Protein AF-A0A1I0WGS0-F1 (afdb_monomer_lite)

Organism: NCBI:txid1120918

Structure (mmCIF, N/CA/C/O backbone):
data_AF-A0A1I0WGS0-F1
#
_entry.id   AF-A0A1I0WGS0-F1
#
loop_
_atom_site.group_PDB
_atom_site.id
_atom_site.type_symbol
_atom_site.label_atom_id
_atom_site.label_alt_id
_atom_site.label_comp_id
_atom_site.label_asym_id
_atom_site.label_entity_id
_atom_site.label_seq_id
_atom_site.pdbx_PDB_ins_code
_atom_site.Cartn_x
_atom_site.Cartn_y
_atom_site.Cartn_z
_atom_site.occupancy
_atom_site.B_iso_or_equiv
_atom_site.auth_seq_id
_atom_site.auth_comp_id
_atom_site.auth_asym_id
_atom_site.auth_atom_id
_atom_site.pdbx_PDB_model_num
ATOM 1 N N . MET A 1 1 ? -16.277 5.246 -3.870 1.00 82.50 1 MET A N 1
ATOM 2 C CA . MET A 1 1 ? -14.888 4.981 -4.266 1.00 82.50 1 MET A CA 1
ATOM 3 C C . MET A 1 1 ? -14.250 6.228 -4.869 1.00 82.50 1 MET A C 1
ATOM 5 O O . MET A 1 1 ? -14.779 6.758 -5.843 1.00 82.50 1 MET A O 1
ATOM 9 N N . LYS A 1 2 ? -13.169 6.720 -4.258 1.00 90.31 2 LYS A N 1
ATOM 10 C CA . LYS A 1 2 ? -12.270 7.763 -4.784 1.00 90.31 2 LYS A CA 1
ATOM 11 C C . LYS A 1 2 ? -10.891 7.148 -5.032 1.00 90.31 2 LYS A C 1
ATOM 13 O O . LYS A 1 2 ? -10.528 6.229 -4.304 1.00 90.31 2 LYS A O 1
ATOM 18 N N . SER A 1 3 ? -10.157 7.668 -6.015 1.00 90.69 3 SER A N 1
ATOM 19 C CA . SER A 1 3 ? -8.790 7.242 -6.325 1.00 90.69 3 SER A CA 1
ATOM 20 C C . SER A 1 3 ? -7.808 8.390 -6.111 1.00 90.69 3 SER A C 1
ATOM 22 O O . SER A 1 3 ? -8.084 9.524 -6.509 1.00 90.69 3 SER A O 1
ATOM 24 N N . TYR A 1 4 ? -6.673 8.090 -5.488 1.00 90.31 4 TYR A N 1
ATOM 25 C CA . TYR A 1 4 ? -5.639 9.045 -5.104 1.00 90.31 4 TYR A CA 1
ATOM 26 C C . TYR A 1 4 ? -4.298 8.606 -5.691 1.00 90.31 4 TYR A C 1
ATOM 28 O O . TYR A 1 4 ? -3.744 7.582 -5.295 1.00 90.31 4 TYR A O 1
ATOM 36 N N . THR A 1 5 ? -3.757 9.369 -6.642 1.00 91.12 5 THR A N 1
ATOM 37 C CA . THR A 1 5 ? -2.455 9.059 -7.255 1.00 91.12 5 THR A CA 1
ATOM 38 C C . THR A 1 5 ? -1.312 9.469 -6.330 1.00 91.12 5 THR A C 1
ATOM 40 O O . THR A 1 5 ? -1.120 10.651 -6.060 1.00 91.12 5 THR A O 1
ATOM 43 N N . VAL A 1 6 ? -0.516 8.497 -5.890 1.00 90.06 6 VAL A N 1
ATOM 44 C CA . VAL A 1 6 ? 0.660 8.686 -5.022 1.00 90.06 6 VAL A CA 1
ATOM 45 C C . VAL A 1 6 ? 1.945 8.886 -5.837 1.00 90.06 6 VAL A C 1
ATOM 47 O O . VAL A 1 6 ? 2.886 9.558 -5.403 1.00 90.06 6 VAL A O 1
ATOM 50 N N . SER A 1 7 ? 2.034 8.245 -7.004 1.00 90.81 7 SER A N 1
ATOM 51 C CA . SER A 1 7 ? 3.191 8.309 -7.899 1.00 90.81 7 SER A CA 1
ATOM 52 C C . SER A 1 7 ? 2.768 7.978 -9.326 1.00 90.81 7 SER A C 1
ATOM 54 O O . SER A 1 7 ? 2.022 7.027 -9.536 1.00 90.81 7 SER A O 1
ATOM 56 N N . LEU A 1 8 ? 3.323 8.694 -10.305 1.00 91.50 8 LEU A N 1
ATOM 57 C CA . LEU A 1 8 ? 3.141 8.421 -11.741 1.00 91.50 8 LEU A CA 1
ATOM 58 C C . LEU A 1 8 ? 4.022 7.272 -12.268 1.00 91.50 8 LEU A C 1
ATOM 60 O O . LEU A 1 8 ? 4.169 7.128 -13.474 1.00 91.50 8 LEU A O 1
ATOM 64 N N . ILE A 1 9 ? 4.667 6.531 -11.361 1.00 92.50 9 ILE A N 1
ATOM 65 C CA . ILE A 1 9 ? 5.466 5.331 -11.631 1.00 92.50 9 ILE A CA 1
ATOM 66 C C . ILE A 1 9 ? 5.327 4.364 -10.443 1.00 92.50 9 ILE A C 1
ATOM 68 O O . ILE A 1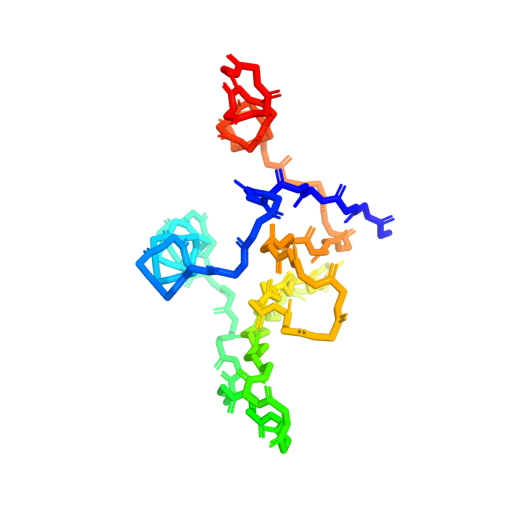 9 ? 5.215 4.855 -9.304 1.00 92.50 9 ILE A O 1
ATOM 72 N N . PRO A 1 10 ? 5.412 3.037 -10.655 1.00 95.12 10 PRO A N 1
ATOM 73 C CA . PRO A 1 10 ? 5.494 2.061 -9.573 1.00 95.12 10 PRO A CA 1
ATOM 74 C C . PRO A 1 10 ? 6.716 2.314 -8.686 1.00 95.12 10 PRO A C 1
ATOM 76 O O . PRO A 1 10 ? 7.789 2.701 -9.156 1.00 95.12 10 PRO A O 1
ATOM 79 N N . SER A 1 11 ? 6.569 2.118 -7.380 1.00 95.31 11 SER A N 1
ATOM 80 C CA . SER A 1 11 ? 7.643 2.319 -6.409 1.00 95.31 11 SER A CA 1
ATOM 81 C C . SER A 1 11 ? 7.375 1.520 -5.140 1.00 95.31 11 SER A C 1
ATOM 83 O O . SER A 1 11 ? 6.502 1.880 -4.353 1.00 95.31 11 SER A O 1
ATOM 85 N N . GLU A 1 12 ? 8.177 0.478 -4.907 1.00 96.06 12 GLU A N 1
ATOM 86 C CA . GLU A 1 12 ? 8.063 -0.365 -3.709 1.00 96.06 12 GLU A CA 1
ATOM 87 C C . GLU A 1 12 ? 8.230 0.452 -2.419 1.00 96.06 12 GLU A C 1
ATOM 89 O O . GLU A 1 12 ? 7.436 0.338 -1.493 1.00 96.06 12 GLU A O 1
ATOM 94 N N . GLU A 1 13 ? 9.203 1.367 -2.388 1.00 95.38 13 GLU A N 1
ATOM 95 C CA . GLU A 1 13 ? 9.443 2.231 -1.228 1.00 95.38 13 GLU A CA 1
ATOM 96 C C . GLU A 1 13 ? 8.220 3.107 -0.904 1.00 95.38 13 GLU A C 1
ATOM 98 O O . GLU A 1 13 ? 7.829 3.253 0.257 1.00 95.38 13 GLU A O 1
ATOM 103 N N . LYS A 1 14 ? 7.594 3.713 -1.924 1.00 94.00 14 LYS A N 1
ATOM 104 C CA . LYS A 1 14 ? 6.385 4.522 -1.720 1.00 94.00 14 LYS A CA 1
ATOM 105 C C . LYS A 1 14 ? 5.167 3.650 -1.409 1.00 94.00 14 LYS A C 1
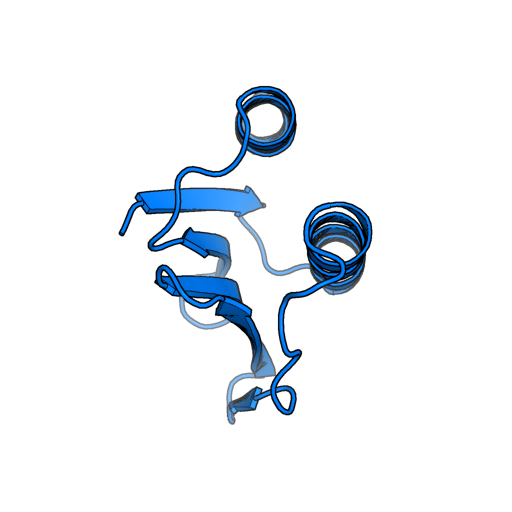ATOM 107 O O . LYS A 1 14 ? 4.300 4.103 -0.661 1.00 94.00 14 LYS A O 1
ATOM 112 N N . PHE A 1 15 ? 5.101 2.431 -1.939 1.00 96.31 15 PHE A N 1
ATOM 113 C CA . PHE A 1 15 ? 4.055 1.462 -1.626 1.00 96.31 15 PHE A CA 1
ATOM 114 C C . PHE A 1 15 ? 4.085 1.082 -0.146 1.00 96.31 15 PHE A C 1
ATOM 116 O O . PHE A 1 15 ? 3.087 1.267 0.550 1.00 96.31 15 PHE A O 1
ATOM 123 N N . GLU A 1 16 ? 5.246 0.670 0.367 1.00 96.56 16 GLU A N 1
ATOM 124 C CA . GLU A 1 16 ? 5.440 0.332 1.781 1.00 96.56 16 GLU A CA 1
ATOM 125 C C . GLU A 1 16 ? 5.133 1.521 2.701 1.00 96.56 16 GLU A C 1
ATOM 127 O O . GLU A 1 16 ? 4.435 1.370 3.705 1.00 96.56 16 GLU A O 1
ATOM 132 N N . LYS A 1 17 ? 5.589 2.730 2.340 1.00 94.50 17 LYS A N 1
ATOM 133 C CA . LYS A 1 17 ? 5.292 3.957 3.099 1.00 94.50 17 LYS A CA 1
ATOM 134 C C . LYS A 1 17 ? 3.799 4.273 3.133 1.00 94.50 17 LYS A C 1
ATOM 136 O O . LYS A 1 17 ? 3.284 4.642 4.186 1.00 94.50 17 LYS A O 1
ATOM 141 N N . THR A 1 18 ? 3.114 4.119 2.003 1.00 93.88 18 THR A N 1
ATOM 142 C CA . THR A 1 18 ? 1.664 4.334 1.908 1.00 93.88 18 THR A CA 1
ATOM 143 C C . THR A 1 18 ? 0.906 3.317 2.756 1.00 93.88 18 THR A C 1
ATOM 145 O O . THR A 1 18 ? 0.036 3.702 3.534 1.00 93.88 18 THR A O 1
ATOM 148 N N . CYS A 1 19 ? 1.289 2.041 2.680 1.00 96.44 19 CYS A N 1
ATOM 149 C CA . CYS A 1 19 ? 0.729 0.972 3.506 1.00 96.44 19 CYS A CA 1
ATOM 150 C C . CYS A 1 19 ? 0.893 1.273 4.999 1.00 96.44 19 CYS A C 1
ATOM 152 O O . CYS A 1 19 ? -0.080 1.257 5.750 1.00 96.44 19 CYS A O 1
ATOM 154 N N . LYS A 1 20 ? 2.108 1.642 5.420 1.00 94.94 20 LYS A N 1
ATOM 155 C CA . LYS A 1 20 ? 2.390 2.007 6.810 1.00 94.94 20 LYS A CA 1
ATOM 156 C C . LYS A 1 20 ? 1.557 3.201 7.282 1.00 94.94 20 LYS A C 1
ATOM 158 O O . LYS A 1 20 ? 1.051 3.186 8.397 1.00 94.94 20 LYS A O 1
ATOM 163 N N . MET A 1 21 ? 1.395 4.222 6.443 1.00 92.75 21 MET A N 1
ATOM 164 C CA . MET A 1 21 ? 0.574 5.384 6.781 1.00 92.75 21 MET A CA 1
ATOM 165 C C . MET A 1 21 ? -0.898 5.004 6.993 1.00 92.75 21 MET A C 1
ATOM 167 O O . MET A 1 21 ? -1.524 5.498 7.929 1.00 92.75 21 MET A O 1
ATOM 171 N N . ILE A 1 22 ? -1.442 4.116 6.153 1.00 94.12 22 ILE A N 1
ATOM 172 C CA . ILE A 1 22 ? -2.807 3.600 6.319 1.00 94.12 22 ILE A CA 1
ATOM 173 C C . ILE A 1 22 ? -2.915 2.801 7.622 1.00 94.12 22 ILE A C 1
ATOM 175 O O . ILE A 1 22 ? -3.836 3.038 8.395 1.00 94.12 22 ILE A O 1
ATOM 179 N N . GLU A 1 23 ? -1.957 1.920 7.911 1.00 95.00 23 GLU A N 1
ATOM 180 C CA . GLU A 1 23 ? -1.928 1.125 9.150 1.00 95.00 23 GLU A CA 1
ATOM 181 C C . GLU A 1 23 ? -1.862 2.000 10.410 1.00 95.00 23 GLU A C 1
ATOM 183 O O . GLU A 1 23 ? -2.602 1.768 11.364 1.00 95.00 23 GLU A O 1
ATOM 188 N N . ASP A 1 24 ? -1.021 3.037 10.399 1.00 93.25 24 ASP A N 1
ATOM 189 C CA . ASP A 1 24 ? -0.874 3.960 11.526 1.00 93.25 24 ASP A CA 1
ATOM 190 C C . ASP A 1 24 ? -2.156 4.801 11.733 1.00 93.25 24 ASP A C 1
ATOM 192 O O . ASP A 1 24 ? -2.511 5.130 12.868 1.00 93.25 24 ASP A O 1
ATOM 196 N N . ARG A 1 25 ? -2.878 5.148 10.653 1.00 91.88 25 ARG A N 1
ATOM 197 C CA . ARG A 1 25 ? -4.086 5.992 10.720 1.00 91.88 25 ARG A CA 1
ATOM 198 C C . ARG A 1 25 ? -5.368 5.218 11.005 1.00 91.88 25 ARG A C 1
ATOM 200 O O . ARG A 1 25 ? -6.263 5.755 11.666 1.00 91.88 25 ARG A O 1
ATOM 207 N N . TYR A 1 26 ? -5.447 3.990 10.509 1.00 92.38 26 TYR A N 1
ATOM 208 C CA . TYR A 1 26 ? -6.596 3.100 10.609 1.00 92.38 26 TYR A CA 1
ATOM 209 C C . TYR A 1 26 ? -6.193 1.820 11.358 1.00 92.38 26 TYR A C 1
ATOM 211 O O . TYR A 1 26 ? -6.216 0.735 10.780 1.00 92.38 26 TYR A O 1
ATOM 219 N N . PRO A 1 27 ? -5.860 1.907 12.661 1.00 92.81 27 PRO A N 1
ATOM 220 C CA . PRO A 1 27 ? -5.342 0.768 13.429 1.00 92.81 27 PRO A CA 1
ATOM 221 C C . PRO A 1 27 ? -6.344 -0.387 13.578 1.00 92.81 27 PRO A C 1
ATOM 223 O O . PRO A 1 27 ? -5.957 -1.498 13.923 1.00 92.81 27 PRO A O 1
ATOM 226 N N . ASN A 1 28 ? -7.631 -0.127 13.327 1.00 94.12 28 ASN A N 1
ATOM 227 C CA . ASN A 1 28 ? -8.692 -1.133 13.356 1.00 94.12 28 ASN A CA 1
ATOM 228 C C . ASN A 1 28 ? -8.961 -1.764 11.981 1.00 94.12 28 ASN A C 1
ATOM 230 O O . ASN A 1 28 ? -9.842 -2.615 11.882 1.00 94.12 28 ASN A O 1
ATOM 234 N N . ALA A 1 29 ? -8.267 -1.332 10.924 1.00 95.81 29 ALA A N 1
ATOM 235 C CA . ALA A 1 29 ? -8.439 -1.917 9.606 1.00 95.81 29 ALA A CA 1
ATOM 236 C C . ALA A 1 29 ? -7.805 -3.311 9.555 1.00 95.81 29 ALA A C 1
ATOM 238 O O . ALA A 1 29 ? -6.648 -3.506 9.934 1.00 95.81 29 ALA A O 1
ATOM 239 N N . GLU A 1 30 ? -8.545 -4.289 9.045 1.00 97.75 30 GLU A N 1
ATOM 240 C CA . GLU A 1 30 ? -8.023 -5.636 8.858 1.00 97.75 30 GLU A CA 1
ATOM 241 C C . GLU A 1 30 ? -7.171 -5.685 7.585 1.00 97.75 30 GLU A C 1
ATOM 243 O O . GLU A 1 30 ? -7.670 -5.536 6.464 1.00 97.75 30 GLU A O 1
ATOM 248 N N . LYS A 1 31 ? -5.864 -5.898 7.757 1.00 98.12 31 LYS A N 1
ATOM 249 C CA . LYS A 1 31 ? -4.925 -6.065 6.647 1.00 98.12 31 LYS A CA 1
ATOM 250 C C . LYS A 1 31 ? -5.100 -7.447 6.018 1.00 98.12 31 LYS A C 1
ATOM 252 O O . LYS A 1 31 ? -4.757 -8.464 6.618 1.00 98.12 31 LYS A O 1
ATOM 257 N N . SER A 1 32 ? -5.586 -7.476 4.781 1.00 98.19 32 SER A N 1
ATOM 258 C CA . SER A 1 32 ? -5.692 -8.709 3.998 1.00 98.19 32 SER A CA 1
ATOM 259 C C . SER A 1 32 ? -4.317 -9.212 3.550 1.00 98.19 32 SER A C 1
ATOM 261 O O . SER A 1 32 ? -3.318 -8.489 3.594 1.00 98.19 32 SER A O 1
ATOM 263 N N . LYS A 1 33 ? -4.256 -10.455 3.063 1.00 98.00 33 LYS A N 1
ATOM 264 C CA . LYS A 1 33 ? -3.047 -10.978 2.416 1.00 98.00 33 LYS A CA 1
ATOM 265 C C . LYS A 1 33 ? -2.661 -10.082 1.231 1.00 98.00 33 LYS A C 1
ATOM 267 O O . LYS A 1 33 ? -3.521 -9.750 0.419 1.00 98.00 33 LYS A O 1
ATOM 272 N N . LEU A 1 34 ? -1.375 -9.740 1.130 1.00 98.25 34 LEU A N 1
ATOM 27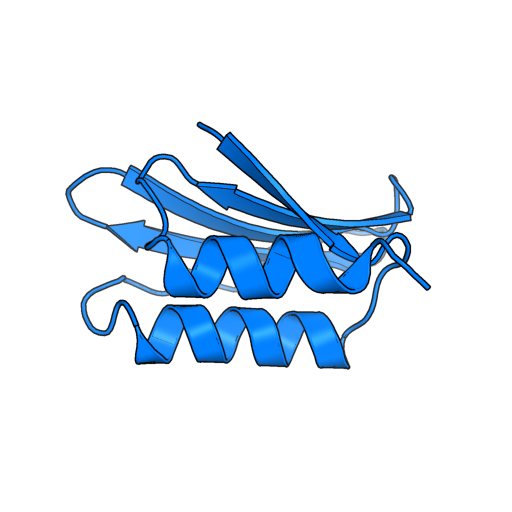3 C CA . LEU A 1 34 ? -0.820 -9.048 -0.032 1.00 98.25 34 LEU A CA 1
ATOM 274 C C . LEU A 1 34 ? -1.104 -9.862 -1.300 1.00 98.25 34 LEU A C 1
ATOM 276 O O . LEU A 1 34 ? -0.774 -11.053 -1.361 1.00 98.25 34 LEU A O 1
ATOM 280 N N . LEU A 1 35 ? -1.711 -9.216 -2.289 1.00 98.25 35 LEU A N 1
ATOM 281 C CA . LEU A 1 35 ? -1.886 -9.774 -3.623 1.00 98.25 35 LEU A CA 1
ATOM 282 C C . LEU A 1 35 ? -0.701 -9.355 -4.490 1.00 98.25 35 LEU A C 1
ATOM 284 O O . LEU A 1 35 ? -0.194 -8.239 -4.358 1.00 98.25 35 LEU A O 1
ATOM 288 N N . HIS A 1 36 ? -0.260 -10.271 -5.344 1.00 97.75 36 HIS A N 1
ATOM 289 C CA . HIS A 1 36 ? 0.859 -10.086 -6.257 1.00 97.75 36 HIS A CA 1
ATOM 290 C C . HIS A 1 36 ? 0.500 -10.788 -7.563 1.00 97.75 36 HIS A C 1
ATOM 292 O O . HIS A 1 36 ? 0.351 -12.013 -7.585 1.00 97.75 36 HIS A O 1
ATOM 298 N N . ASP A 1 37 ? 0.299 -9.993 -8.605 1.00 95.38 37 ASP A N 1
ATOM 299 C CA . ASP A 1 37 ? -0.056 -10.452 -9.942 1.00 95.38 37 ASP A CA 1
ATOM 300 C C . ASP A 1 37 ? 1.191 -10.847 -10.754 1.00 95.38 37 ASP A C 1
ATOM 302 O O . ASP A 1 37 ? 2.334 -10.645 -10.341 1.00 95.38 37 ASP A O 1
ATOM 306 N N . VAL A 1 38 ? 0.977 -11.478 -11.913 1.00 97.31 38 VAL A N 1
ATOM 307 C CA . VAL A 1 38 ? 2.054 -12.027 -12.765 1.00 97.31 38 VAL A CA 1
ATOM 308 C C . VAL A 1 38 ? 2.957 -10.934 -13.354 1.00 97.31 38 VAL A C 1
ATOM 310 O O . VAL A 1 38 ? 4.114 -11.201 -13.666 1.00 97.31 38 VAL A O 1
ATOM 313 N N . ASP A 1 39 ? 2.434 -9.721 -13.508 1.00 93.94 39 ASP A N 1
ATOM 314 C CA . ASP A 1 39 ? 3.118 -8.526 -14.019 1.00 93.94 39 ASP A CA 1
ATOM 315 C C . ASP A 1 39 ? 3.894 -7.751 -12.935 1.00 93.94 39 ASP A C 1
ATOM 317 O O . ASP A 1 39 ? 4.370 -6.649 -13.190 1.00 93.94 39 ASP A O 1
ATOM 321 N N . ASP A 1 40 ? 4.017 -8.326 -11.737 1.00 94.50 40 ASP A N 1
ATOM 322 C CA . ASP A 1 40 ? 4.560 -7.709 -10.526 1.00 94.50 40 ASP A CA 1
ATOM 323 C C . ASP A 1 40 ? 3.697 -6.613 -9.878 1.00 94.50 40 ASP A C 1
ATOM 325 O O . ASP A 1 40 ? 4.119 -6.010 -8.883 1.00 94.50 40 ASP A O 1
ATOM 329 N N . THR A 1 41 ? 2.456 -6.414 -10.338 1.00 97.19 41 THR A N 1
ATOM 330 C CA . THR A 1 41 ? 1.500 -5.543 -9.649 1.00 97.19 41 THR A CA 1
ATOM 331 C C . THR A 1 41 ? 1.215 -6.064 -8.243 1.00 97.19 41 THR A C 1
ATOM 333 O O . THR A 1 41 ? 0.889 -7.235 -8.033 1.00 97.19 41 THR A O 1
ATOM 336 N N . LYS A 1 42 ? 1.344 -5.180 -7.247 1.00 98.50 42 LYS A N 1
ATOM 337 C CA . LYS A 1 42 ? 1.046 -5.485 -5.841 1.00 98.50 42 LYS A CA 1
ATOM 338 C C . LYS A 1 42 ? -0.173 -4.724 -5.368 1.00 98.50 42 LYS A C 1
ATOM 340 O O . LYS A 1 42 ? -0.267 -3.511 -5.557 1.00 98.50 42 LYS A O 1
ATOM 345 N N . ILE A 1 43 ? -1.058 -5.431 -4.669 1.00 98.50 43 ILE A N 1
ATOM 346 C CA . ILE A 1 43 ? -2.268 -4.849 -4.094 1.00 98.50 43 ILE A CA 1
ATOM 347 C C . ILE A 1 43 ? -2.338 -5.197 -2.615 1.00 98.50 43 ILE A C 1
ATOM 349 O O . ILE A 1 43 ? -2.449 -6.367 -2.235 1.00 98.50 43 ILE A O 1
ATOM 353 N N . GLN A 1 44 ? -2.308 -4.170 -1.770 1.00 98.62 44 GLN A N 1
ATOM 354 C CA . GLN A 1 44 ? -2.586 -4.315 -0.347 1.00 98.62 44 GLN A CA 1
ATOM 355 C C . GLN A 1 44 ? -3.992 -3.803 -0.047 1.00 98.62 44 GLN A C 1
ATOM 357 O O . GLN A 1 44 ? -4.308 -2.649 -0.322 1.00 98.62 44 GLN A O 1
ATOM 362 N N . ILE A 1 45 ? -4.826 -4.665 0.536 1.00 98.50 45 ILE A N 1
ATOM 363 C CA . ILE A 1 45 ? -6.215 -4.352 0.890 1.00 98.50 45 ILE A CA 1
ATOM 364 C C . ILE A 1 45 ? -6.337 -4.233 2.412 1.00 98.50 45 ILE A C 1
ATOM 366 O O . ILE A 1 45 ? -5.799 -5.067 3.149 1.00 98.50 45 ILE A O 1
ATOM 370 N N . TYR A 1 46 ? -7.059 -3.209 2.856 1.00 97.88 46 TYR A N 1
ATOM 371 C CA . TYR A 1 46 ? -7.410 -2.928 4.243 1.00 97.88 46 TYR A CA 1
ATOM 372 C C . TYR A 1 46 ? -8.931 -2.846 4.367 1.00 97.88 46 TYR A C 1
ATOM 374 O O . TYR A 1 46 ? -9.558 -2.007 3.719 1.00 97.88 46 TYR A O 1
ATOM 382 N N . MET A 1 47 ? -9.521 -3.713 5.188 1.00 97.81 47 MET A N 1
ATOM 383 C CA . MET A 1 47 ? -10.970 -3.775 5.391 1.00 97.81 47 MET A CA 1
ATOM 384 C C . MET A 1 47 ? -11.379 -2.966 6.622 1.00 97.81 47 MET A C 1
ATOM 386 O O . MET A 1 47 ? -10.797 -3.118 7.695 1.00 97.81 47 MET A O 1
ATOM 390 N N . LEU A 1 48 ? -12.403 -2.133 6.468 1.00 94.81 48 LEU A N 1
ATOM 391 C CA . LEU A 1 48 ? -13.045 -1.340 7.513 1.00 94.81 48 LEU A CA 1
ATOM 392 C C . LEU A 1 48 ? -14.544 -1.697 7.566 1.00 94.81 48 LEU A C 1
ATOM 394 O O . LEU A 1 48 ? -15.098 -2.168 6.570 1.00 94.81 48 LEU A O 1
ATOM 398 N N . PRO A 1 49 ? -15.244 -1.463 8.689 1.00 93.50 49 PRO A N 1
ATOM 399 C CA . PRO A 1 49 ? -16.696 -1.663 8.757 1.00 93.50 49 PRO A CA 1
ATOM 400 C C . PRO A 1 49 ? -17.478 -0.894 7.678 1.00 93.50 49 PRO A C 1
ATOM 402 O O . PRO A 1 49 ? -18.491 -1.371 7.169 1.00 93.50 49 PRO A O 1
ATOM 405 N N . GLU A 1 50 ? -17.001 0.297 7.332 1.00 91.38 50 GLU A N 1
ATOM 406 C CA . GLU A 1 50 ? -17.613 1.236 6.394 1.00 91.38 50 GLU A CA 1
ATOM 407 C C . GLU A 1 50 ? -17.137 1.091 4.934 1.00 91.38 50 GLU A C 1
ATOM 409 O O . GLU A 1 50 ? -17.647 1.791 4.059 1.00 91.38 50 GLU A O 1
ATOM 414 N N . GLY A 1 51 ? -16.179 0.203 4.644 1.00 94.69 51 GLY A N 1
ATOM 415 C CA . GLY A 1 51 ? -15.642 0.025 3.293 1.00 94.69 51 GLY A CA 1
ATOM 416 C C . GLY A 1 51 ? -14.242 -0.582 3.274 1.00 94.69 51 GLY A C 1
ATOM 417 O O . GLY A 1 51 ? -13.840 -1.292 4.188 1.00 94.69 51 GLY A O 1
ATOM 418 N N . GLN A 1 52 ? -13.474 -0.308 2.226 1.00 96.75 52 GLN A N 1
ATOM 419 C CA . GLN A 1 52 ? -12.087 -0.761 2.130 1.00 96.75 52 GLN A CA 1
ATOM 420 C C . GLN A 1 52 ? -11.182 0.327 1.557 1.00 96.75 52 GLN A C 1
ATOM 422 O O . GLN A 1 52 ? -11.635 1.240 0.859 1.00 96.75 52 GLN A O 1
ATOM 427 N N . ILE A 1 53 ? -9.893 0.175 1.833 1.00 96.94 53 ILE A N 1
ATOM 428 C CA . ILE A 1 53 ? -8.809 0.956 1.245 1.00 96.94 53 ILE A CA 1
ATOM 429 C C . ILE A 1 53 ? -7.885 -0.028 0.529 1.00 96.94 53 ILE A C 1
ATOM 431 O O . ILE A 1 53 ? -7.518 -1.064 1.089 1.00 96.94 53 ILE A O 1
ATOM 435 N N . LYS A 1 54 ? -7.502 0.281 -0.706 1.00 97.94 54 LYS A N 1
ATOM 436 C CA . LYS A 1 54 ? -6.612 -0.542 -1.523 1.00 97.94 54 LYS A CA 1
ATOM 437 C C . LYS A 1 54 ? -5.444 0.290 -2.011 1.00 97.94 54 LYS A C 1
ATOM 439 O O . LYS A 1 54 ? -5.655 1.333 -2.616 1.00 97.94 54 LYS A O 1
ATOM 444 N N . VAL A 1 55 ? -4.229 -0.183 -1.776 1.00 97.50 55 VAL A N 1
ATOM 445 C CA . VAL A 1 55 ? -3.002 0.409 -2.314 1.00 97.50 55 VAL A CA 1
ATOM 446 C C . VAL A 1 55 ? -2.554 -0.436 -3.493 1.00 97.50 55 VAL A C 1
ATOM 448 O O . VAL A 1 55 ? -2.395 -1.644 -3.333 1.00 97.50 55 VAL A O 1
ATOM 451 N N . TYR A 1 56 ? -2.332 0.198 -4.638 1.00 97.94 56 TYR A N 1
ATOM 452 C CA . TYR A 1 56 ? -1.940 -0.436 -5.892 1.00 97.94 56 TYR A CA 1
ATOM 453 C C . TYR A 1 56 ? -0.565 0.055 -6.312 1.00 97.94 56 TYR A C 1
ATOM 455 O O . TYR A 1 56 ? -0.425 1.237 -6.607 1.00 97.94 56 TYR A O 1
ATOM 463 N N . ASN A 1 57 ? 0.432 -0.829 -6.347 1.00 97.56 57 ASN A 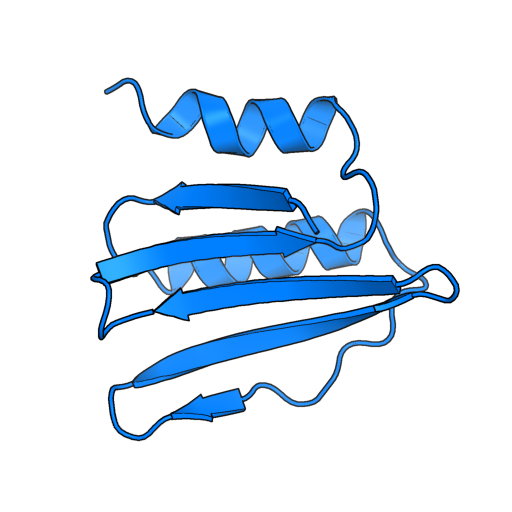N 1
ATOM 464 C CA . ASN A 1 57 ? 1.711 -0.596 -7.018 1.00 97.56 57 ASN A CA 1
ATOM 465 C C . ASN A 1 57 ? 1.656 -1.305 -8.372 1.00 97.56 57 ASN A C 1
ATOM 467 O O . ASN A 1 57 ? 1.979 -2.487 -8.455 1.00 97.56 57 ASN A O 1
ATOM 471 N N . ASP A 1 58 ? 1.145 -0.605 -9.378 1.00 97.06 58 ASP A N 1
ATOM 472 C CA . ASP A 1 58 ? 0.584 -1.181 -10.599 1.00 97.06 58 ASP A CA 1
ATOM 473 C C . ASP A 1 58 ? 1.531 -0.984 -11.786 1.00 97.06 58 ASP A C 1
ATOM 475 O O . ASP A 1 58 ? 1.770 0.142 -12.240 1.00 97.06 58 ASP A O 1
ATOM 479 N N . PHE A 1 59 ? 2.101 -2.091 -12.261 1.00 93.88 59 PHE A N 1
ATOM 480 C CA . PHE A 1 59 ? 3.083 -2.111 -13.342 1.00 93.88 59 PHE A CA 1
ATOM 481 C C . PHE A 1 59 ? 2.443 -2.117 -14.735 1.00 93.88 59 PHE A C 1
ATOM 483 O O . PHE A 1 59 ? 3.124 -1.747 -15.694 1.00 93.88 59 PHE A O 1
ATOM 490 N N . GLU A 1 60 ? 1.155 -2.450 -14.854 1.00 94.25 60 GLU A N 1
ATOM 491 C CA . GLU A 1 60 ? 0.414 -2.399 -16.117 1.00 94.25 60 GLU A CA 1
ATOM 492 C C . GLU A 1 60 ? 0.064 -0.952 -16.490 1.00 94.25 60 GLU A C 1
ATOM 494 O O . GLU A 1 60 ? 0.339 -0.511 -17.610 1.00 94.25 60 GLU A O 1
ATOM 499 N N . VAL A 1 61 ? -0.484 -0.179 -15.545 1.00 92.56 61 VAL A N 1
ATOM 500 C CA . VAL A 1 61 ? -0.853 1.236 -15.772 1.00 92.56 61 VAL A CA 1
ATOM 501 C C . V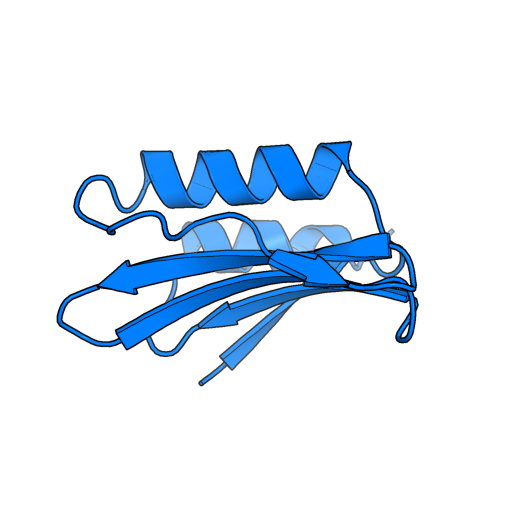AL A 1 61 ? 0.261 2.217 -15.403 1.00 92.56 61 VAL A C 1
ATOM 503 O O . VAL A 1 61 ? 0.129 3.422 -15.625 1.00 92.56 61 VAL A O 1
ATOM 506 N N . TYR A 1 62 ? 1.366 1.699 -14.866 1.00 94.19 62 TYR A N 1
ATOM 507 C CA . TYR A 1 62 ? 2.555 2.447 -14.477 1.00 94.19 62 TYR A CA 1
ATOM 508 C C . TYR A 1 62 ? 2.271 3.522 -13.415 1.00 94.19 62 TYR A C 1
ATOM 510 O O . TYR A 1 62 ? 2.662 4.678 -13.561 1.00 94.19 62 TYR A O 1
ATOM 518 N N . ALA A 1 63 ? 1.606 3.151 -12.318 1.00 93.94 63 ALA A N 1
ATOM 519 C CA . ALA A 1 63 ? 1.264 4.087 -11.248 1.00 93.94 63 ALA A CA 1
ATOM 520 C C . ALA A 1 63 ? 1.283 3.445 -9.856 1.00 93.94 63 ALA A C 1
ATOM 522 O O . ALA A 1 63 ? 1.120 2.241 -9.690 1.00 93.94 63 ALA A O 1
ATOM 523 N N . LEU A 1 64 ? 1.435 4.288 -8.834 1.00 94.94 64 LEU A N 1
ATOM 524 C CA . LEU A 1 64 ? 1.107 3.951 -7.452 1.00 94.94 64 LEU A CA 1
ATOM 525 C C . LEU A 1 64 ? -0.103 4.784 -7.037 1.00 94.94 64 LEU A C 1
ATOM 527 O O . LEU A 1 64 ? -0.019 6.016 -7.039 1.00 94.94 64 LEU A O 1
ATOM 531 N N . TYR A 1 65 ? -1.202 4.144 -6.659 1.00 94.50 65 TYR A N 1
ATOM 532 C CA . TYR A 1 65 ? -2.431 4.837 -6.269 1.00 94.50 65 TYR A CA 1
ATOM 533 C C . TYR A 1 65 ? -3.159 4.135 -5.123 1.00 94.50 65 TYR A C 1
ATOM 535 O O . TYR A 1 65 ? -2.870 2.989 -4.776 1.00 94.50 65 TYR A O 1
ATOM 543 N N . VAL A 1 66 ? -4.084 4.864 -4.504 1.00 95.25 66 VAL A N 1
ATOM 544 C CA . VAL A 1 66 ? -4.959 4.362 -3.449 1.00 95.25 66 VAL A CA 1
ATOM 545 C C . VAL A 1 66 ? -6.404 4.518 -3.882 1.00 95.25 66 VAL A C 1
ATOM 547 O O . VAL A 1 66 ? -6.849 5.638 -4.116 1.00 95.25 66 VAL A O 1
ATOM 550 N N . ASP A 1 67 ? -7.146 3.417 -3.915 1.00 95.44 67 ASP A N 1
ATOM 551 C CA . ASP A 1 67 ? -8.600 3.451 -4.036 1.00 95.44 67 ASP A CA 1
ATOM 552 C C . ASP A 1 67 ? -9.230 3.296 -2.657 1.00 95.44 67 ASP A C 1
ATOM 554 O O . ASP A 1 67 ? -8.857 2.416 -1.880 1.00 95.44 67 ASP A O 1
ATOM 558 N N . SER A 1 68 ? -10.205 4.146 -2.347 1.00 94.44 68 SER A N 1
ATOM 559 C CA . SER A 1 68 ? -10.860 4.154 -1.043 1.00 94.44 68 SER A CA 1
ATOM 560 C C . SER A 1 68 ? -12.370 4.307 -1.165 1.00 94.44 68 SER A C 1
ATOM 562 O O . SER A 1 68 ? -12.877 5.205 -1.849 1.00 94.44 68 SER A O 1
ATOM 564 N N . ASP A 1 69 ? -13.103 3.441 -0.469 1.00 94.81 69 ASP A N 1
ATOM 565 C CA . ASP A 1 69 ? -14.550 3.574 -0.276 1.00 94.81 69 ASP A CA 1
ATOM 566 C C . ASP A 1 69 ? -14.901 4.546 0.853 1.00 94.81 69 ASP A C 1
ATOM 568 O O . ASP A 1 69 ? -15.990 5.120 0.859 1.00 94.81 69 ASP A O 1
ATOM 572 N N . VAL A 1 70 ? -13.952 4.787 1.757 1.00 89.75 70 VAL A N 1
ATOM 573 C CA . VAL A 1 70 ? -14.077 5.745 2.855 1.00 89.75 70 VAL A CA 1
ATOM 574 C C . VAL A 1 70 ? -13.432 7.072 2.478 1.00 89.75 70 VAL A C 1
ATOM 576 O O . VAL A 1 70 ? -12.523 7.119 1.645 1.00 89.75 70 VAL A O 1
ATOM 579 N N . SER A 1 71 ? -13.871 8.168 3.099 1.00 87.19 71 SER A N 1
ATOM 580 C CA . SER A 1 71 ? -13.102 9.406 2.993 1.00 87.19 71 SER A CA 1
ATOM 581 C C . SER A 1 71 ? -11.784 9.201 3.722 1.00 87.19 71 SER A C 1
ATOM 583 O O . SER A 1 71 ? -11.771 8.954 4.930 1.00 87.19 71 SER A O 1
ATOM 585 N N . LEU A 1 72 ? -10.684 9.301 2.986 1.00 85.25 72 LEU A N 1
ATOM 586 C CA . LEU A 1 72 ? -9.391 9.478 3.613 1.00 85.25 72 LEU A CA 1
ATOM 587 C C . LEU A 1 72 ? -9.390 10.867 4.267 1.00 85.25 72 LEU A C 1
ATOM 589 O O . LEU A 1 72 ? -10.099 11.778 3.828 1.00 85.25 72 LEU A O 1
ATOM 593 N N . GLU A 1 73 ? -8.720 11.003 5.406 1.00 76.75 73 GLU A N 1
ATOM 594 C CA . GLU A 1 73 ? -8.687 12.296 6.084 1.00 76.75 73 GLU A CA 1
ATOM 595 C C . GLU A 1 73 ? -7.976 13.351 5.243 1.00 76.75 73 GLU A C 1
ATOM 597 O O . GLU A 1 73 ? -6.986 13.048 4.582 1.00 76.75 73 GLU A O 1
ATOM 602 N N . GLU A 1 74 ? -8.409 14.610 5.351 1.00 67.81 74 GLU A N 1
ATOM 603 C CA . GLU A 1 74 ? -7.865 15.723 4.557 1.00 67.81 74 GLU A CA 1
ATOM 604 C C . GLU A 1 74 ? -6.330 15.802 4.620 1.00 67.81 74 GLU A C 1
ATOM 606 O O . GLU A 1 74 ? -5.674 16.036 3.611 1.00 67.81 74 GLU A O 1
ATOM 611 N N . SER A 1 75 ? -5.730 15.542 5.789 1.00 64.00 75 SER A N 1
ATOM 612 C CA . SER A 1 75 ? -4.267 15.557 5.954 1.00 64.00 75 SER A CA 1
ATOM 613 C C . SER A 1 75 ? -3.532 14.501 5.116 1.00 64.00 75 SER A C 1
ATOM 615 O O . SER A 1 75 ? -2.400 14.733 4.694 1.00 64.00 75 SER A O 1
ATOM 617 N N . ILE A 1 76 ? -4.175 13.361 4.855 1.00 68.12 76 ILE A N 1
ATOM 618 C CA . ILE A 1 76 ? -3.658 12.284 4.010 1.00 68.12 76 ILE A CA 1
ATOM 619 C C . ILE A 1 76 ? -3.859 12.628 2.533 1.00 68.12 76 ILE A C 1
ATOM 621 O O . ILE A 1 76 ? -2.927 12.463 1.744 1.00 68.12 76 ILE A O 1
ATOM 625 N N . ASP A 1 77 ? -5.018 13.184 2.178 1.00 63.16 77 ASP A N 1
ATOM 626 C CA . ASP A 1 77 ? -5.321 13.617 0.808 1.00 63.16 77 ASP A CA 1
ATOM 627 C C . ASP A 1 77 ? -4.285 14.646 0.314 1.00 63.16 77 ASP A C 1
ATOM 629 O O . ASP A 1 77 ? -3.716 14.491 -0.770 1.00 63.16 77 ASP A O 1
ATOM 633 N N . TYR A 1 78 ? -3.903 15.611 1.161 1.00 61.00 78 TYR A N 1
ATOM 634 C CA . TYR A 1 78 ? -2.837 16.576 0.854 1.00 61.00 78 TYR A CA 1
ATOM 635 C C . TYR A 1 78 ? -1.461 15.933 0.609 1.00 61.00 78 TYR A C 1
ATOM 637 O O . TYR A 1 78 ? -0.687 16.420 -0.223 1.00 61.00 78 TYR A O 1
ATOM 645 N N . LEU A 1 79 ? -1.117 14.853 1.320 1.00 64.19 79 LEU A N 1
ATOM 646 C CA . LEU A 1 79 ? 0.164 14.154 1.141 1.00 64.19 79 LEU A CA 1
ATOM 647 C C . LEU A 1 79 ? 0.233 13.401 -0.193 1.00 64.19 79 LEU A C 1
ATOM 649 O O . LEU A 1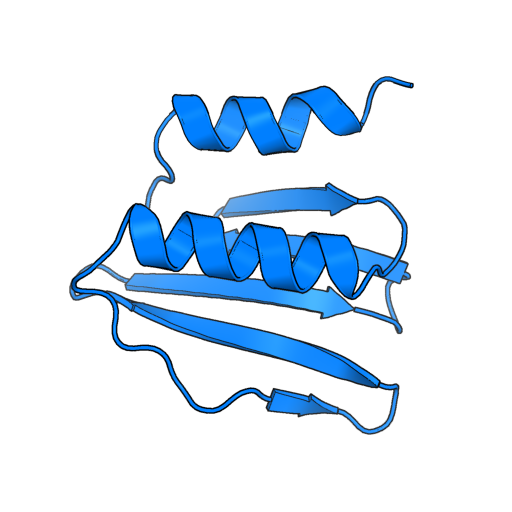 79 ? 1.328 13.245 -0.742 1.00 64.19 79 LEU A O 1
ATOM 653 N N . PHE A 1 80 ? -0.914 12.964 -0.717 1.00 68.38 80 PHE A N 1
ATOM 654 C CA . PHE A 1 80 ? -1.008 12.311 -2.020 1.00 68.38 80 PHE A CA 1
ATOM 655 C C . PHE A 1 80 ? -1.042 13.318 -3.175 1.00 68.38 80 PHE A C 1
ATOM 657 O O . PHE A 1 80 ? -0.357 13.121 -4.177 1.00 68.38 80 PHE A O 1
ATOM 664 N N . GLU A 1 81 ? -1.740 14.444 -3.022 1.00 59.56 81 GLU A N 1
ATOM 665 C CA . GLU A 1 81 ? -1.827 15.473 -4.067 1.00 59.56 81 GLU A CA 1
ATOM 666 C C . GLU A 1 81 ? -0.524 16.274 -4.241 1.00 59.56 81 GLU A C 1
ATOM 668 O O . GLU A 1 81 ? -0.116 16.578 -5.364 1.00 59.56 81 GLU A O 1
ATOM 673 N N . SER A 1 82 ? 0.187 16.572 -3.150 1.00 52.78 82 SER A N 1
ATOM 674 C CA . SER A 1 82 ? 1.372 17.451 -3.168 1.00 52.78 82 SER A CA 1
ATOM 675 C C . SER A 1 82 ? 2.619 16.870 -3.850 1.00 52.78 82 SER A C 1
ATOM 677 O O . SER A 1 82 ? 3.589 17.600 -4.057 1.00 52.78 82 SER A O 1
ATOM 679 N N . LYS A 1 83 ? 2.620 15.587 -4.242 1.00 51.44 83 LYS A N 1
ATOM 680 C CA . LYS A 1 83 ? 3.762 14.940 -4.921 1.00 51.44 83 LYS A CA 1
ATOM 681 C C . LYS A 1 83 ? 3.635 14.824 -6.441 1.00 51.44 83 LYS A C 1
ATOM 683 O O . LYS A 1 83 ? 4.582 14.365 -7.072 1.00 51.44 83 LYS A O 1
ATOM 688 N N . ASN A 1 84 ? 2.525 15.284 -7.021 1.00 47.25 84 ASN A N 1
ATOM 689 C CA . ASN A 1 84 ? 2.326 15.354 -8.475 1.00 47.25 84 ASN A CA 1
ATOM 690 C C . ASN A 1 84 ? 2.674 16.741 -9.069 1.00 47.25 84 ASN A C 1
ATOM 692 O O . ASN A 1 84 ? 2.455 16.977 -10.253 1.00 47.25 84 ASN A O 1
ATOM 696 N N . MET A 1 85 ? 3.230 17.657 -8.261 1.00 40.12 85 MET A N 1
ATOM 697 C CA . MET A 1 85 ? 3.768 18.961 -8.680 1.00 40.12 85 MET A CA 1
ATOM 698 C C . MET A 1 85 ? 5.288 19.035 -8.440 1.00 40.12 85 MET A C 1
ATOM 700 O O . MET A 1 85 ? 5.745 19.793 -7.585 1.00 40.12 85 MET A O 1
ATOM 704 N N . GLN A 1 86 ? 6.079 18.255 -9.180 1.00 37.72 86 GLN A N 1
ATOM 705 C CA . GLN A 1 86 ? 7.501 18.538 -9.430 1.00 37.72 86 GLN A CA 1
ATOM 706 C C . GLN A 1 86 ? 7.880 18.146 -10.853 1.00 37.72 86 GLN A C 1
ATOM 708 O O . GLN A 1 86 ? 7.465 17.048 -11.282 1.00 37.72 86 GLN A O 1
#

pLDDT: mean 88.76, std 14.26, range [37.72, 98.62]

Sequence (86 aa):
MKSYTVSLIPSEEKFEKTCKMIEDRYPNAEKSKLLHDVDDTKIQIYMLPEGQIKVYNDFEVYALYVDSDVSLEESIDYLFESKNMQ

Foldseek 3Di:
DDKFFQWQAQDPVSLVVLVVVCCVVCVVWDWDPWDADPLRWIWIWTDDPQWIKIWISDNVSGTTMIDTPDDDDPVVSCNRVVVVPD

Secondary structure (DSSP, 8-state):
-EEEEEESS--HHHHHHHHHHHHHH-TTSEEPPPEE-TTS-EEEEEEETTEEEEEEEETTTTEEEEEESSPPPHHHHHHHHTTS--

Radius of gyration: 12.14 Å; chains: 1; bounding box: 27×31×30 Å